Protein AF-A0A9E1MYN6-F1 (afdb_monomer)

Radius of gyration: 14.88 Å; Cα contacts (8 Å, |Δi|>4): 165; chains: 1; bounding box: 41×29×38 Å

Secondary structure (DSSP, 8-state):
--EEEEEEEESSSS--SS-SS-EEEEEPPPP--SS--------SSPPPPPTT-EEEEEEEE--BTTTB----EE---SSSTTS-EE-S-SSSSP--EEGGGGT--SEE----------

Structure (mmCIF, N/CA/C/O backbone):
data_AF-A0A9E1MYN6-F1
#
_entry.id   AF-A0A9E1MYN6-F1
#
loop_
_atom_site.group_PDB
_atom_site.id
_atom_site.type_symbol
_atom_site.label_atom_id
_atom_site.label_alt_id
_atom_site.label_comp_id
_atom_site.label_asym_id
_atom_site.label_entity_id
_atom_site.label_seq_id
_atom_site.pdbx_PDB_ins_code
_atom_site.Cartn_x
_atom_site.Cartn_y
_atom_site.Cartn_z
_atom_site.occupancy
_atom_site.B_iso_or_equiv
_atom_site.auth_seq_id
_atom_site.auth_comp_id
_atom_site.auth_asym_id
_atom_site.auth_atom_id
_atom_site.pdbx_PDB_model_num
ATOM 1 N N . MET A 1 1 ? 2.347 -3.613 -16.264 1.00 78.19 1 MET A N 1
ATOM 2 C CA . MET A 1 1 ? 3.220 -4.578 -15.548 1.00 78.19 1 MET A CA 1
ATOM 3 C C . MET A 1 1 ? 2.365 -5.424 -14.621 1.00 78.19 1 MET A C 1
ATOM 5 O O . MET A 1 1 ? 1.375 -4.904 -14.109 1.00 78.19 1 MET A O 1
ATOM 9 N N . ALA A 1 2 ? 2.727 -6.692 -14.403 1.00 85.44 2 ALA A N 1
ATOM 10 C CA . ALA A 1 2 ? 2.067 -7.493 -13.375 1.00 85.44 2 ALA A CA 1
ATOM 11 C C . ALA A 1 2 ? 2.371 -6.906 -11.991 1.00 85.44 2 ALA A C 1
ATOM 13 O O . ALA A 1 2 ? 3.502 -6.491 -11.726 1.00 85.44 2 ALA A O 1
ATOM 14 N N . HIS A 1 3 ? 1.365 -6.852 -11.130 1.00 89.94 3 HIS A N 1
ATOM 15 C CA . HIS A 1 3 ? 1.529 -6.373 -9.764 1.00 89.94 3 HIS A CA 1
ATOM 16 C C . HIS A 1 3 ? 0.575 -7.085 -8.818 1.00 89.94 3 HIS A C 1
ATOM 18 O O . HIS A 1 3 ? -0.497 -7.558 -9.202 1.00 89.94 3 HIS A O 1
ATOM 24 N N . ARG A 1 4 ? 0.998 -7.162 -7.564 1.00 93.69 4 ARG A N 1
ATOM 25 C CA . ARG A 1 4 ? 0.253 -7.758 -6.468 1.00 93.69 4 ARG A CA 1
ATOM 26 C C . ARG A 1 4 ? -0.240 -6.641 -5.565 1.00 93.69 4 ARG A C 1
ATOM 28 O O . ARG A 1 4 ? 0.545 -5.806 -5.124 1.00 93.69 4 ARG A O 1
ATOM 35 N N . VAL A 1 5 ? -1.538 -6.644 -5.296 1.00 94.38 5 VAL A N 1
ATOM 36 C CA . VAL A 1 5 ? -2.187 -5.678 -4.411 1.00 94.38 5 VAL A CA 1
ATOM 37 C C . VAL A 1 5 ? -2.603 -6.396 -3.136 1.00 94.38 5 VAL A C 1
ATOM 39 O O . VAL 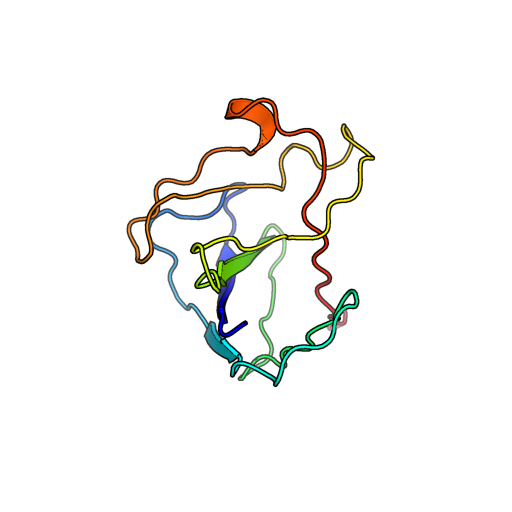A 1 5 ? -3.249 -7.444 -3.180 1.00 94.38 5 VAL A O 1
ATOM 42 N N . GLU A 1 6 ? -2.225 -5.835 -1.998 1.00 96.12 6 GLU A N 1
ATOM 43 C CA . GLU A 1 6 ? -2.673 -6.238 -0.672 1.00 96.12 6 GLU A CA 1
ATOM 44 C C . GLU A 1 6 ? -3.541 -5.141 -0.075 1.00 96.12 6 GLU A C 1
ATOM 46 O O . GLU A 1 6 ? -3.168 -3.972 -0.108 1.00 96.12 6 GLU A O 1
ATOM 51 N N . VAL A 1 7 ? -4.677 -5.513 0.507 1.00 96.88 7 VAL A N 1
ATOM 52 C CA . VAL A 1 7 ? -5.573 -4.572 1.181 1.00 96.88 7 VAL A CA 1
ATOM 53 C C . VAL A 1 7 ? -5.958 -5.126 2.541 1.00 96.88 7 VAL A C 1
ATOM 55 O O . VAL A 1 7 ? -6.365 -6.284 2.648 1.00 96.88 7 VAL A O 1
ATOM 58 N N . TRP A 1 8 ? -5.838 -4.301 3.579 1.00 97.06 8 TRP A N 1
ATOM 59 C CA . TRP A 1 8 ? -6.220 -4.662 4.943 1.00 97.06 8 TRP A CA 1
ATOM 60 C C . TRP A 1 8 ? -6.667 -3.433 5.745 1.00 97.06 8 TRP A C 1
ATOM 62 O O . TRP A 1 8 ? -6.344 -2.292 5.404 1.00 97.06 8 TRP A O 1
ATOM 72 N N . ALA A 1 9 ? -7.419 -3.677 6.819 1.00 96.81 9 ALA A N 1
ATOM 73 C CA . ALA A 1 9 ? -7.754 -2.673 7.827 1.00 96.81 9 ALA A CA 1
ATOM 74 C C . ALA A 1 9 ? -6.783 -2.778 9.009 1.00 96.81 9 ALA A C 1
ATOM 76 O O . ALA A 1 9 ? -6.330 -3.870 9.350 1.00 96.81 9 ALA A O 1
ATOM 77 N N . SER A 1 10 ? -6.477 -1.660 9.660 1.00 96.75 10 SER A N 1
ATOM 78 C CA . SER A 1 10 ? -5.822 -1.671 10.973 1.00 96.75 10 SER A CA 1
ATOM 79 C C . SER A 1 10 ? -6.163 -0.412 11.761 1.00 96.75 10 SER A C 1
ATOM 81 O O . SER A 1 10 ? -6.393 0.643 11.179 1.00 96.75 10 SER A O 1
ATOM 83 N N . SER A 1 11 ? -6.163 -0.500 13.089 1.00 96.38 11 SER A N 1
ATOM 84 C CA . SER A 1 11 ? -6.253 0.661 13.986 1.00 96.38 11 SER A CA 1
ATOM 85 C C . SER A 1 11 ? -4.917 1.395 14.163 1.00 96.38 11 SER A C 1
ATOM 87 O O . SER A 1 11 ? -4.876 2.487 14.734 1.00 96.38 11 SER A O 1
ATOM 89 N N . ASP A 1 12 ? -3.821 0.822 13.660 1.00 95.69 12 ASP A N 1
ATOM 90 C CA . ASP A 1 12 ? -2.519 1.475 13.644 1.00 95.69 12 ASP A CA 1
ATOM 91 C C . ASP A 1 12 ? -2.481 2.617 12.625 1.00 95.69 12 ASP A C 1
ATOM 93 O O . ASP A 1 12 ? -3.030 2.530 11.532 1.00 95.69 12 ASP A O 1
ATOM 97 N N . ILE A 1 13 ? -1.725 3.666 12.949 1.00 92.81 13 ILE A N 1
ATOM 98 C CA . ILE A 1 13 ? -1.477 4.807 12.049 1.00 92.81 13 ILE A CA 1
ATOM 99 C C . ILE A 1 13 ? -0.367 4.542 11.016 1.00 92.81 13 ILE A C 1
ATOM 101 O O . ILE A 1 13 ? -0.025 5.419 10.230 1.00 92.81 13 ILE A O 1
ATOM 105 N N . LYS A 1 14 ? 0.257 3.361 11.058 1.00 94.75 14 LYS A N 1
ATOM 106 C CA . LYS A 1 14 ? 1.306 2.920 10.131 1.00 94.75 14 LYS A CA 1
ATOM 107 C C . LYS A 1 14 ? 0.989 1.499 9.659 1.00 94.75 14 LYS A C 1
ATOM 109 O O . LYS A 1 14 ? 0.409 0.739 10.435 1.00 94.75 14 LYS A O 1
ATOM 114 N N . PRO A 1 15 ? 1.414 1.105 8.451 1.00 96.31 15 PRO A N 1
ATOM 115 C CA . PRO A 1 15 ? 1.200 -0.254 7.981 1.00 96.31 15 PRO A CA 1
ATOM 116 C C . PRO A 1 15 ? 1.926 -1.264 8.883 1.00 96.31 15 PRO A C 1
ATOM 118 O O . PRO A 1 15 ? 3.066 -1.048 9.314 1.00 96.31 15 PRO A O 1
ATOM 121 N N . ALA A 1 16 ? 1.253 -2.375 9.181 1.00 96.44 16 ALA A N 1
ATOM 122 C CA . ALA A 1 16 ? 1.811 -3.454 9.985 1.00 96.44 16 ALA A CA 1
ATOM 123 C C . ALA A 1 16 ? 2.918 -4.190 9.214 1.00 96.44 16 ALA A C 1
ATOM 125 O O . ALA A 1 16 ? 2.826 -4.386 8.002 1.00 96.44 16 ALA A O 1
ATOM 126 N N . ALA A 1 17 ? 3.960 -4.637 9.921 1.00 97.44 17 ALA A N 1
ATOM 127 C CA . ALA A 1 17 ? 5.006 -5.467 9.318 1.00 97.44 17 ALA A CA 1
ATOM 128 C C . ALA A 1 17 ? 4.449 -6.828 8.863 1.00 97.44 17 ALA A C 1
ATOM 130 O O . ALA A 1 17 ? 4.834 -7.338 7.819 1.00 97.44 17 ALA A O 1
ATOM 131 N N . THR A 1 18 ? 3.505 -7.389 9.616 1.00 97.69 18 THR A N 1
ATOM 132 C CA . THR A 1 18 ? 2.829 -8.649 9.289 1.00 97.69 18 THR A CA 1
ATOM 133 C C . THR A 1 18 ? 1.320 -8.416 9.364 1.00 97.69 18 THR A C 1
ATOM 135 O O . THR A 1 18 ? 0.730 -8.673 10.414 1.00 97.69 18 THR A O 1
ATOM 138 N N . PRO A 1 19 ? 0.703 -7.842 8.318 1.00 96.38 19 PRO A N 1
ATOM 139 C CA . PRO A 1 19 ? -0.726 -7.554 8.330 1.00 96.38 19 PRO A CA 1
ATOM 140 C C . PRO A 1 19 ? -1.546 -8.848 8.421 1.00 96.38 19 PRO A C 1
ATOM 142 O O . PRO A 1 19 ? -1.165 -9.884 7.871 1.00 96.38 19 PR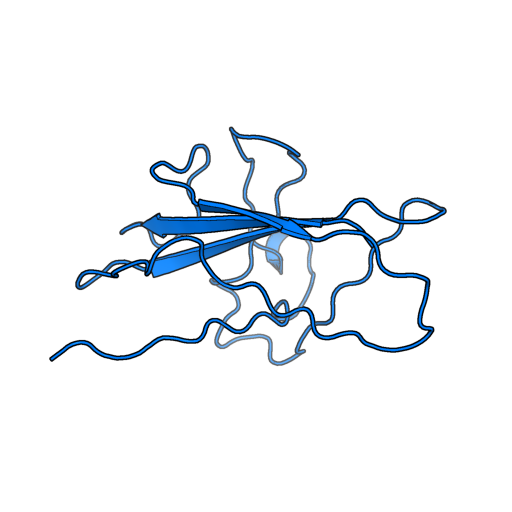O A O 1
ATOM 145 N N . THR A 1 20 ? -2.665 -8.792 9.140 1.00 95.12 20 THR A N 1
ATOM 146 C CA . THR A 1 20 ? -3.644 -9.883 9.249 1.00 95.12 20 THR A CA 1
ATOM 147 C C . THR A 1 20 ? -4.859 -9.588 8.375 1.00 95.12 20 THR A C 1
ATOM 149 O O . THR A 1 20 ? -5.047 -8.454 7.942 1.00 95.12 20 THR A O 1
ATOM 152 N N . ASP A 1 21 ? -5.664 -10.615 8.086 1.00 94.00 21 ASP A N 1
ATOM 153 C CA . ASP A 1 21 ? -6.917 -10.487 7.320 1.00 94.00 21 ASP A CA 1
ATOM 154 C C . ASP A 1 21 ? -6.746 -9.791 5.956 1.00 94.00 21 ASP A C 1
ATOM 156 O O . ASP A 1 21 ? -7.612 -9.061 5.473 1.00 94.00 21 ASP A O 1
ATOM 160 N N . VAL A 1 22 ? -5.593 -10.031 5.325 1.00 95.69 22 VAL A N 1
ATOM 161 C CA . VAL A 1 22 ? -5.202 -9.405 4.062 1.00 95.69 22 VAL A CA 1
ATOM 162 C C . VAL A 1 22 ? -6.011 -9.987 2.912 1.00 95.69 22 VAL A C 1
ATOM 164 O O . VAL A 1 22 ? -5.960 -11.188 2.637 1.00 95.69 22 VAL A O 1
ATOM 167 N N . GLN A 1 23 ? -6.689 -9.118 2.168 1.00 96.75 23 GLN A N 1
ATOM 168 C CA . GLN A 1 23 ? -7.162 -9.457 0.834 1.00 96.75 23 GLN A CA 1
ATOM 169 C C . GLN A 1 23 ? -6.004 -9.286 -0.148 1.00 96.75 23 GLN A C 1
ATOM 171 O O . GLN A 1 23 ? -5.387 -8.225 -0.201 1.00 96.75 23 GLN A O 1
ATOM 176 N N . VAL A 1 24 ? -5.714 -10.324 -0.936 1.00 95.81 24 VAL A N 1
ATOM 177 C CA . VAL A 1 24 ? -4.657 -10.308 -1.958 1.00 95.81 24 VAL A CA 1
ATOM 178 C C . VAL A 1 24 ? -5.294 -10.409 -3.340 1.00 95.81 24 VAL A C 1
ATOM 180 O O . V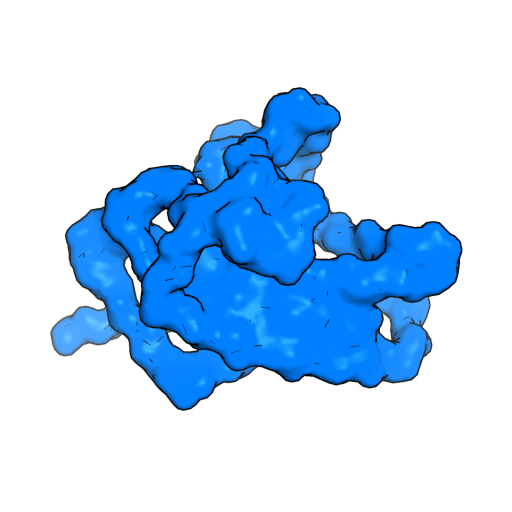AL A 1 24 ? -6.080 -11.320 -3.598 1.00 95.81 24 VAL A O 1
ATOM 183 N N . MET A 1 25 ? -4.934 -9.490 -4.230 1.00 95.50 25 MET A N 1
ATOM 184 C CA . MET A 1 25 ? -5.382 -9.445 -5.618 1.00 95.50 25 MET A CA 1
ATOM 185 C C . MET A 1 25 ? -4.165 -9.452 -6.539 1.00 95.50 25 MET A C 1
ATOM 187 O O . MET A 1 25 ? -3.149 -8.814 -6.262 1.00 95.50 25 MET A O 1
ATOM 191 N N . GLN A 1 26 ? -4.264 -10.207 -7.629 1.00 93.88 26 GLN A N 1
ATOM 192 C CA . GLN A 1 26 ? -3.237 -10.279 -8.662 1.00 93.88 26 GLN A CA 1
ATOM 193 C C . GLN A 1 26 ? -3.721 -9.497 -9.871 1.00 93.88 26 GLN A C 1
ATOM 195 O O . GLN A 1 26 ? -4.790 -9.791 -10.406 1.00 93.88 26 GLN A O 1
ATOM 200 N N . VAL A 1 27 ? -2.928 -8.531 -10.315 1.00 90.38 27 VAL A N 1
ATOM 201 C CA . VAL A 1 27 ? -3.180 -7.822 -11.561 1.00 90.38 27 VAL A CA 1
ATOM 202 C C . VAL A 1 27 ? -2.243 -8.371 -12.620 1.00 90.38 27 VAL A C 1
ATOM 204 O O . VAL A 1 27 ? -1.017 -8.319 -12.490 1.00 90.38 27 VAL A O 1
ATOM 207 N N . ALA A 1 28 ? -2.837 -8.931 -13.671 1.00 88.00 28 ALA A N 1
ATOM 208 C CA . ALA A 1 28 ? -2.093 -9.464 -14.798 1.00 88.00 28 ALA A CA 1
ATOM 209 C C . ALA A 1 28 ? -1.341 -8.347 -15.533 1.00 88.00 28 ALA A C 1
ATOM 211 O O . ALA A 1 28 ? -1.803 -7.208 -15.619 1.00 88.00 28 ALA A O 1
ATOM 212 N N . ALA A 1 29 ? -0.188 -8.687 -16.108 1.00 82.69 29 ALA A N 1
ATOM 213 C CA . ALA A 1 29 ? 0.452 -7.796 -17.060 1.00 82.69 29 ALA A CA 1
ATOM 214 C C . ALA A 1 29 ? -0.462 -7.614 -18.280 1.00 82.69 29 ALA A C 1
ATOM 216 O O . ALA A 1 29 ? -0.929 -8.589 -18.867 1.00 82.69 29 ALA A O 1
ATOM 217 N N . THR A 1 30 ? -0.701 -6.365 -18.653 1.00 78.56 30 THR A N 1
ATOM 218 C CA . THR A 1 30 ? -1.292 -5.978 -19.932 1.00 78.56 30 THR A CA 1
ATOM 219 C C . THR A 1 30 ? -0.176 -5.680 -20.930 1.00 78.56 30 THR A C 1
ATOM 221 O O . THR A 1 30 ? 0.913 -5.250 -20.533 1.00 78.56 30 THR A O 1
ATOM 224 N N . ASP A 1 31 ? -0.431 -5.918 -22.219 1.00 64.19 31 ASP A N 1
ATOM 225 C CA . ASP A 1 31 ? 0.508 -5.539 -23.276 1.00 64.19 31 ASP A CA 1
ATOM 226 C C . ASP A 1 31 ? 0.776 -4.028 -23.217 1.00 64.19 31 ASP A C 1
ATOM 228 O O . ASP A 1 31 ? -0.148 -3.226 -23.050 1.00 64.19 31 ASP A O 1
ATOM 232 N N . HIS A 1 32 ? 2.064 -3.673 -23.307 1.00 60.03 32 HIS A N 1
ATOM 233 C CA . HIS A 1 32 ? 2.603 -2.321 -23.162 1.00 60.03 32 HIS A CA 1
ATOM 234 C C . HIS A 1 32 ? 1.723 -1.262 -23.839 1.00 60.03 32 HIS A C 1
ATOM 236 O O . HIS A 1 32 ? 1.582 -1.248 -25.061 1.00 60.03 32 HIS A O 1
ATOM 242 N N . GLN A 1 33 ? 1.203 -0.322 -23.050 1.00 57.12 33 GLN A N 1
ATOM 243 C CA . GLN A 1 33 ? 0.786 0.976 -23.569 1.00 57.12 33 GLN A CA 1
ATOM 244 C C . GLN A 1 33 ? 1.788 2.022 -23.094 1.00 57.12 33 GLN A C 1
ATOM 246 O O . GLN A 1 33 ? 2.194 2.019 -21.937 1.00 57.12 33 GLN A O 1
ATOM 251 N N . GLU A 1 34 ? 2.192 2.909 -23.997 1.00 64.56 34 GLU A N 1
ATOM 252 C CA . GLU A 1 34 ? 3.182 3.970 -23.758 1.00 64.56 34 GLU A CA 1
ATOM 253 C C . GLU A 1 34 ? 2.654 5.114 -22.859 1.00 64.56 34 GLU A C 1
ATOM 255 O O . GLU A 1 34 ? 3.299 6.150 -22.743 1.00 64.56 34 GLU A O 1
ATOM 260 N N . ASN A 1 35 ? 1.492 4.937 -22.217 1.00 73.81 35 ASN A N 1
ATOM 261 C CA . ASN A 1 35 ? 0.756 5.972 -21.489 1.00 73.81 35 ASN A CA 1
ATOM 262 C C . ASN A 1 35 ? 0.499 5.583 -20.028 1.00 73.81 35 ASN A C 1
ATOM 264 O O . ASN A 1 35 ? 0.496 4.398 -19.685 1.00 73.81 35 ASN A O 1
ATOM 268 N N . ASP A 1 36 ? 0.189 6.586 -19.201 1.00 78.31 36 ASP A N 1
ATOM 269 C CA . ASP A 1 36 ? -0.339 6.394 -17.849 1.00 78.31 36 ASP A CA 1
ATOM 270 C C . ASP A 1 36 ? -1.562 5.469 -17.887 1.00 78.31 36 ASP A C 1
ATOM 272 O O . ASP A 1 36 ? -2.529 5.712 -18.616 1.00 78.31 36 ASP A O 1
ATOM 276 N N . GLN A 1 37 ? -1.517 4.396 -17.097 1.00 80.00 37 GLN A N 1
ATOM 277 C CA . GLN A 1 37 ? -2.620 3.453 -16.975 1.00 80.00 37 GLN A CA 1
ATOM 278 C C . GLN A 1 37 ? -3.215 3.510 -15.578 1.00 80.00 37 GLN A C 1
ATOM 280 O O . GLN A 1 37 ? -2.516 3.357 -14.578 1.00 80.00 37 GLN A O 1
ATOM 285 N N . TRP A 1 38 ? -4.535 3.660 -15.537 1.00 85.19 38 TRP A N 1
ATOM 286 C CA . TRP A 1 38 ? -5.320 3.426 -14.338 1.00 85.19 38 TRP A CA 1
ATOM 287 C C . TRP A 1 38 ? -5.699 1.953 -14.280 1.00 85.19 38 TRP A C 1
ATOM 289 O O . TRP A 1 38 ? -6.226 1.398 -15.246 1.00 85.19 38 TRP A O 1
ATOM 299 N N . VAL A 1 39 ? -5.418 1.327 -13.144 1.00 87.50 39 VAL A N 1
ATOM 300 C CA . VAL A 1 39 ? -5.775 -0.062 -12.880 1.00 87.50 39 VAL A CA 1
ATOM 301 C C . VAL A 1 39 ? -6.835 -0.068 -11.796 1.00 87.50 39 VAL A C 1
ATOM 303 O O . VAL A 1 39 ? -6.582 0.349 -10.669 1.00 87.50 39 VAL A O 1
ATOM 306 N N . GLU A 1 40 ? -8.020 -0.559 -12.141 1.00 91.44 40 GLU A N 1
ATOM 307 C CA . GLU A 1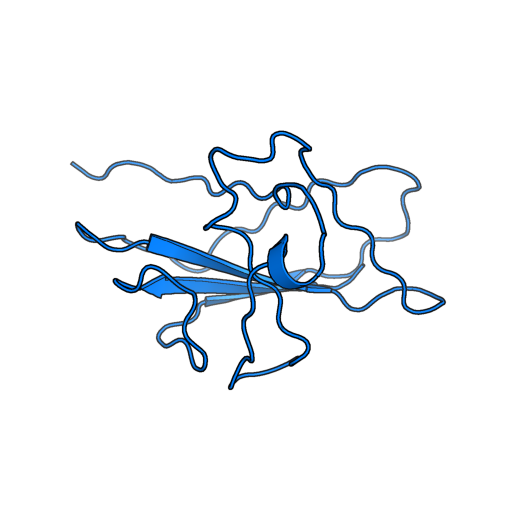 40 ? -9.092 -0.767 -11.176 1.00 91.44 40 GLU A CA 1
ATOM 308 C C . GLU A 1 40 ? -9.026 -2.195 -10.628 1.00 91.44 40 GLU A C 1
ATOM 310 O O . GLU A 1 40 ? -8.977 -3.169 -11.384 1.00 91.44 40 GLU A O 1
ATOM 315 N N . VAL A 1 41 ? -9.030 -2.319 -9.300 1.00 92.12 41 VAL A N 1
ATOM 316 C CA . VAL A 1 41 ? -9.052 -3.604 -8.600 1.00 92.12 41 VAL A CA 1
ATOM 317 C C . VAL A 1 41 ? -10.281 -3.653 -7.705 1.00 92.12 41 VAL A C 1
ATOM 319 O O . VAL A 1 41 ? -10.457 -2.816 -6.821 1.00 92.12 41 VAL A O 1
ATOM 322 N N . ILE A 1 42 ? -11.126 -4.660 -7.919 1.00 93.31 42 ILE A N 1
ATOM 323 C CA . ILE A 1 42 ? -12.318 -4.900 -7.105 1.00 93.31 42 ILE A CA 1
ATOM 324 C C . ILE A 1 42 ? -11.943 -5.843 -5.959 1.00 93.31 42 ILE A C 1
ATOM 326 O O . ILE A 1 42 ? -11.396 -6.921 -6.194 1.00 93.31 42 ILE A O 1
ATOM 330 N N . LEU A 1 43 ? -12.254 -5.452 -4.719 1.00 92.94 43 LEU A N 1
ATOM 331 C CA . LEU A 1 43 ? -12.045 -6.310 -3.549 1.00 92.94 43 LEU A CA 1
ATOM 332 C C . LEU A 1 43 ? -12.902 -7.580 -3.648 1.00 92.94 43 LEU A C 1
ATOM 334 O O . LEU A 1 43 ? -14.080 -7.515 -3.999 1.00 92.94 43 LEU A O 1
ATOM 338 N N . ASN A 1 44 ? -12.338 -8.727 -3.258 1.00 91.38 44 ASN A N 1
ATOM 339 C CA . ASN A 1 44 ? -13.052 -10.012 -3.256 1.00 91.38 44 ASN A CA 1
ATOM 340 C C . ASN A 1 44 ? -14.266 -9.998 -2.315 1.00 91.38 44 ASN A C 1
ATOM 342 O O . ASN A 1 44 ? -15.250 -10.704 -2.532 1.00 91.38 44 ASN A O 1
ATOM 346 N N . SER A 1 45 ? -14.185 -9.198 -1.253 1.00 93.12 45 SER A N 1
ATOM 347 C CA . SER A 1 45 ? -15.284 -8.928 -0.334 1.00 93.12 45 SER A CA 1
ATOM 348 C C . SER A 1 45 ? -15.195 -7.488 0.180 1.00 93.12 45 SER A C 1
ATOM 350 O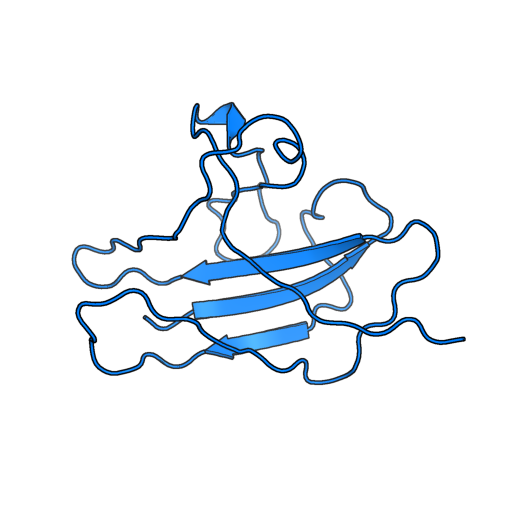 O . SER A 1 45 ? -14.084 -6.967 0.319 1.00 93.12 45 SER A O 1
ATOM 352 N N . PRO A 1 46 ? -16.326 -6.823 0.480 1.00 92.12 46 PRO A N 1
ATOM 353 C CA . PRO A 1 46 ? -16.293 -5.491 1.070 1.00 92.12 46 PRO A CA 1
ATOM 354 C C . PRO A 1 46 ? -15.494 -5.485 2.376 1.00 92.12 46 PRO A C 1
ATOM 356 O O . PRO A 1 46 ? -15.777 -6.265 3.285 1.00 92.12 46 PRO A O 1
ATOM 359 N N . LEU A 1 47 ? -14.515 -4.588 2.479 1.00 94.19 47 LEU A N 1
ATOM 360 C CA . LEU A 1 47 ? -13.783 -4.348 3.717 1.00 94.19 47 LEU A CA 1
ATOM 361 C C . LEU A 1 47 ? -14.527 -3.276 4.522 1.00 94.19 47 LEU A C 1
ATOM 363 O O . LEU A 1 47 ? -14.742 -2.163 4.040 1.00 94.19 47 LEU A O 1
ATOM 367 N N . ARG A 1 48 ? -14.952 -3.616 5.739 1.00 94.25 48 ARG A N 1
ATOM 368 C CA . ARG A 1 48 ? -15.612 -2.674 6.646 1.00 94.25 48 ARG A CA 1
ATOM 369 C C . ARG A 1 48 ? -14.565 -2.066 7.568 1.00 94.25 48 ARG A C 1
ATOM 371 O O . ARG A 1 48 ? -13.865 -2.809 8.239 1.00 94.25 48 ARG A O 1
ATOM 378 N N . LEU A 1 49 ? -14.494 -0.738 7.595 1.00 94.69 49 LEU A N 1
ATOM 379 C CA . LEU A 1 49 ? -13.691 -0.005 8.569 1.00 94.69 49 LEU A CA 1
ATOM 380 C C . LEU A 1 49 ? -14.563 0.369 9.764 1.00 94.69 49 LEU A C 1
ATOM 382 O O . LEU A 1 49 ? -15.636 0.958 9.600 1.00 94.69 49 LEU A O 1
ATOM 386 N N . GLU A 1 50 ? -14.090 0.052 10.957 1.00 95.06 50 GLU A N 1
ATOM 387 C CA . GLU A 1 50 ? -14.644 0.556 12.203 1.00 95.06 50 GLU A CA 1
ATOM 388 C C . GLU A 1 50 ? -14.066 1.935 12.547 1.00 95.06 50 GLU A C 1
ATOM 390 O O . GLU A 1 50 ? -13.092 2.427 11.970 1.00 95.06 50 GLU A O 1
ATOM 395 N N . LYS A 1 51 ? -14.686 2.609 13.521 1.00 94.75 51 LYS A N 1
ATOM 396 C CA . LYS A 1 51 ? -14.207 3.917 13.976 1.00 94.75 51 LYS A CA 1
ATOM 397 C C . LYS A 1 51 ? -12.769 3.810 14.498 1.00 94.75 51 LYS A C 1
ATOM 399 O O . LYS A 1 51 ? -12.523 3.139 15.496 1.00 94.75 51 LYS A O 1
ATOM 404 N N . GLY A 1 52 ? -11.871 4.591 13.898 1.00 95.00 52 GLY A N 1
ATOM 405 C CA . GLY A 1 52 ? -10.455 4.639 14.271 1.00 95.00 52 GLY A CA 1
ATOM 406 C C . GLY A 1 52 ? -9.577 3.651 13.504 1.00 95.00 52 GLY A C 1
ATOM 407 O O . GLY A 1 52 ? -8.375 3.635 13.743 1.00 95.00 52 GLY A O 1
ATOM 408 N N . GLU A 1 53 ? -10.151 2.867 12.590 1.00 96.06 53 GLU A N 1
ATOM 409 C CA . GLU A 1 53 ? -9.390 2.057 11.644 1.00 96.06 53 GLU A CA 1
ATOM 410 C C . GLU A 1 53 ? -9.052 2.839 10.373 1.00 96.06 53 GLU A C 1
ATOM 412 O O . GLU A 1 53 ? -9.778 3.738 9.939 1.00 96.06 53 GLU A O 1
ATOM 417 N N . TYR A 1 54 ? -7.939 2.450 9.767 1.00 94.94 54 TYR A N 1
ATOM 418 C CA . TYR A 1 54 ? -7.413 2.951 8.512 1.00 94.94 54 TYR A CA 1
ATOM 419 C C . TYR A 1 54 ? -7.395 1.821 7.487 1.00 94.94 54 TYR A C 1
ATOM 421 O O . TYR A 1 54 ? -7.128 0.661 7.814 1.00 94.94 54 TYR A O 1
ATOM 429 N N . LEU A 1 55 ? -7.646 2.184 6.232 1.00 95.31 55 LEU A N 1
ATOM 430 C CA . LEU A 1 55 ? -7.393 1.322 5.090 1.00 95.31 55 LEU A CA 1
ATOM 431 C C . LEU A 1 55 ? -5.921 1.427 4.702 1.00 95.31 55 LEU A C 1
ATOM 433 O O . LEU A 1 55 ? -5.423 2.527 4.460 1.00 95.31 55 LEU A O 1
ATOM 437 N N . PHE A 1 56 ? -5.258 0.287 4.570 1.00 96.25 56 PHE A N 1
ATOM 438 C CA . PHE A 1 56 ? -3.927 0.202 3.994 1.00 96.25 56 PHE A CA 1
ATOM 439 C C . PHE A 1 56 ? -3.987 -0.552 2.674 1.00 96.25 56 PHE A C 1
ATOM 441 O O . PHE A 1 56 ? -4.653 -1.584 2.567 1.00 96.25 56 PHE A O 1
ATOM 448 N N . VAL A 1 57 ? -3.272 -0.026 1.680 1.00 95.88 57 VAL A N 1
ATOM 449 C CA . VAL A 1 57 ? -3.096 -0.671 0.382 1.00 95.88 57 VAL A CA 1
ATOM 450 C C . VAL A 1 57 ? -1.605 -0.796 0.099 1.00 95.88 57 VAL A C 1
ATOM 452 O O . VAL A 1 57 ? -0.897 0.204 -0.007 1.00 95.88 57 VAL A O 1
ATOM 455 N N . GLY A 1 58 ? -1.127 -2.034 0.021 1.00 94.62 58 GLY A N 1
ATOM 456 C CA . GLY A 1 58 ? 0.228 -2.379 -0.387 1.00 94.62 58 GLY A CA 1
ATOM 457 C C . GLY A 1 58 ? 0.247 -2.777 -1.856 1.00 94.62 58 GLY A C 1
ATOM 458 O O . GLY A 1 58 ? -0.607 -3.543 -2.299 1.00 94.62 58 GLY A O 1
ATOM 459 N N . ILE A 1 59 ? 1.217 -2.271 -2.614 1.00 93.81 59 ILE A N 1
ATOM 460 C CA . ILE A 1 59 ? 1.404 -2.628 -4.021 1.00 93.81 59 ILE A CA 1
ATOM 461 C C . ILE A 1 59 ? 2.841 -3.101 -4.210 1.00 93.81 59 ILE A C 1
ATOM 463 O O . ILE A 1 59 ? 3.788 -2.366 -3.942 1.00 93.81 59 ILE A O 1
ATOM 467 N N . GLU A 1 60 ? 2.994 -4.323 -4.703 1.00 92.75 60 GLU A N 1
ATOM 468 C CA . GLU A 1 60 ? 4.254 -4.847 -5.216 1.00 92.75 60 GLU A CA 1
ATOM 469 C C . GLU A 1 60 ? 4.180 -4.845 -6.742 1.00 92.75 60 GLU A C 1
ATOM 471 O O . GLU A 1 60 ? 3.329 -5.514 -7.328 1.00 92.75 60 GLU A O 1
ATOM 476 N N . MET A 1 61 ? 5.080 -4.114 -7.396 1.00 87.12 61 MET A N 1
ATOM 477 C CA . MET A 1 61 ? 5.215 -4.142 -8.849 1.00 87.12 61 MET A CA 1
ATOM 478 C C . MET A 1 61 ? 6.506 -4.855 -9.230 1.00 87.12 61 MET A C 1
ATOM 480 O O . MET A 1 61 ? 7.592 -4.430 -8.836 1.00 87.12 61 MET A O 1
ATOM 484 N N . ALA A 1 62 ? 6.396 -5.895 -10.053 1.00 79.31 62 ALA A N 1
ATOM 485 C CA . ALA A 1 62 ? 7.555 -6.447 -10.734 1.00 79.31 62 ALA A CA 1
ATOM 486 C C . ALA A 1 62 ? 7.901 -5.517 -11.905 1.00 79.31 62 ALA A C 1
ATOM 488 O O . ALA A 1 62 ? 7.095 -5.351 -12.825 1.00 79.31 62 ALA A O 1
ATOM 489 N N . GLY A 1 63 ? 9.068 -4.871 -11.850 1.00 73.69 63 GLY A N 1
ATOM 490 C CA . GLY A 1 63 ? 9.542 -4.022 -12.940 1.00 73.69 63 GLY A CA 1
ATOM 491 C C . GLY A 1 63 ? 9.622 -4.790 -14.261 1.00 73.69 63 GLY A C 1
ATOM 492 O O . GLY A 1 63 ? 9.929 -5.980 -14.286 1.00 73.69 63 GLY A O 1
ATOM 493 N N . SER A 1 64 ? 9.347 -4.107 -15.371 1.00 70.12 64 SER A N 1
ATOM 494 C CA . SER A 1 64 ? 9.709 -4.594 -16.708 1.00 70.12 64 SER A CA 1
ATOM 495 C C . SER A 1 64 ? 11.021 -3.939 -17.148 1.00 70.12 64 SER A C 1
ATOM 497 O O . SER A 1 64 ? 11.354 -2.856 -16.677 1.00 70.12 64 SER A O 1
ATOM 499 N N . HIS A 1 65 ? 11.794 -4.621 -17.996 1.00 58.16 65 HIS A N 1
ATOM 500 C CA . HIS A 1 65 ? 13.199 -4.318 -18.301 1.00 58.16 65 HIS A CA 1
ATOM 501 C C . HIS A 1 65 ? 13.555 -2.814 -18.404 1.00 58.16 65 HIS A C 1
ATOM 503 O O . 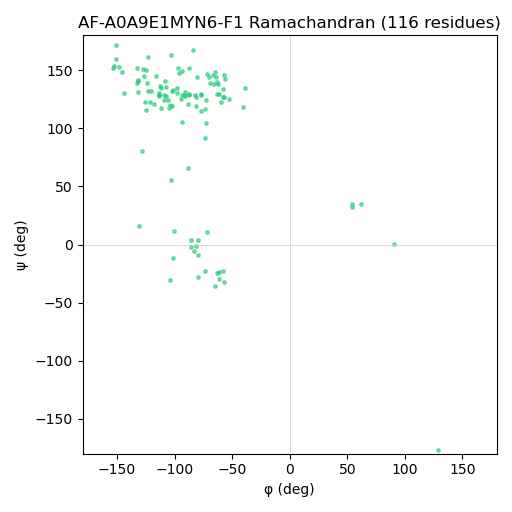HIS A 1 65 ? 12.870 -2.081 -19.120 1.00 58.16 65 HIS A O 1
ATOM 509 N N . PRO A 1 66 ? 14.672 -2.370 -17.793 1.00 59.62 66 PRO A N 1
ATOM 510 C CA . PRO A 1 66 ? 15.626 -3.139 -16.983 1.00 59.62 66 PRO A CA 1
ATOM 511 C C . PRO A 1 66 ? 15.230 -3.185 -15.492 1.00 59.62 66 PRO A C 1
ATOM 513 O O . PRO A 1 66 ? 15.931 -2.627 -14.657 1.00 59.62 66 PRO A O 1
ATOM 516 N N . ASP A 1 67 ? 14.110 -3.841 -15.163 1.00 70.25 67 ASP A N 1
ATOM 517 C CA . ASP A 1 67 ? 13.524 -3.947 -13.814 1.00 70.25 67 ASP A CA 1
ATOM 518 C C . ASP A 1 67 ? 13.105 -2.599 -13.211 1.00 70.25 67 ASP A C 1
ATOM 520 O O . ASP A 1 67 ? 13.175 -2.378 -12.003 1.00 70.25 67 ASP A O 1
ATOM 524 N N . VAL A 1 68 ? 12.635 -1.684 -14.061 1.00 76.25 68 VAL A N 1
ATOM 525 C CA . VAL A 1 68 ? 12.134 -0.381 -13.621 1.00 76.25 68 VAL A CA 1
ATOM 526 C C . VAL A 1 68 ? 10.613 -0.406 -13.614 1.00 76.25 68 VAL A C 1
ATOM 528 O O . VAL A 1 68 ? 9.973 -0.831 -14.576 1.00 76.25 68 VAL A O 1
ATOM 531 N N . ALA A 1 69 ? 10.032 0.079 -12.521 1.00 79.44 69 ALA A N 1
ATOM 532 C CA . ALA A 1 69 ? 8.618 0.394 -12.436 1.00 79.44 69 ALA A CA 1
ATOM 533 C C . ALA A 1 69 ? 8.458 1.864 -12.044 1.00 79.44 69 ALA A C 1
ATOM 535 O O . ALA A 1 69 ? 9.092 2.334 -11.099 1.00 79.44 69 ALA A O 1
ATOM 536 N N . CYS A 1 70 ? 7.608 2.585 -12.771 1.00 82.25 70 CYS A N 1
ATOM 537 C CA . CYS A 1 70 ? 7.264 3.967 -12.461 1.00 82.25 70 CYS A CA 1
ATOM 538 C C . CYS A 1 70 ? 5.886 3.998 -11.798 1.00 82.25 70 CYS A C 1
ATOM 540 O O . CYS A 1 70 ? 4.949 3.387 -12.307 1.00 82.25 70 CYS A O 1
ATOM 542 N N . MET A 1 71 ? 5.763 4.721 -10.685 1.00 83.56 71 MET A N 1
ATOM 543 C CA . MET A 1 71 ? 4.469 5.081 -10.103 1.00 83.56 71 MET A CA 1
ATOM 544 C C . MET A 1 71 ? 4.224 6.564 -10.312 1.00 83.56 71 MET A C 1
ATOM 546 O O . MET A 1 71 ? 5.139 7.374 -10.149 1.00 83.56 71 MET A O 1
ATOM 550 N N . LEU A 1 72 ? 2.981 6.915 -10.625 1.00 88.50 72 LEU A N 1
ATOM 551 C CA . LEU A 1 72 ? 2.560 8.305 -10.627 1.00 88.50 72 LEU A CA 1
ATOM 552 C C . LEU A 1 72 ? 2.532 8.834 -9.186 1.00 88.50 72 LEU A C 1
ATOM 554 O O . LEU A 1 72 ? 2.098 8.139 -8.262 1.00 88.50 72 LEU A O 1
ATOM 558 N N . MET A 1 73 ? 2.994 10.071 -9.000 1.00 88.25 73 MET A N 1
ATOM 559 C CA . MET A 1 73 ? 2.992 10.750 -7.706 1.00 88.25 73 MET A CA 1
ATOM 560 C C . MET A 1 73 ? 2.435 12.170 -7.825 1.00 88.25 73 MET A C 1
ATOM 562 O O . MET A 1 73 ? 2.779 12.902 -8.752 1.00 88.25 73 MET A O 1
ATOM 566 N N . CYS A 1 74 ? 1.630 12.585 -6.848 1.00 87.38 74 CYS A N 1
ATOM 567 C CA . CYS A 1 74 ? 1.216 13.976 -6.674 1.00 87.38 74 CYS A CA 1
ATOM 568 C C . CYS A 1 74 ? 2.253 14.727 -5.827 1.00 87.38 74 CYS A C 1
ATOM 570 O O . CYS A 1 74 ? 2.599 14.283 -4.733 1.00 87.38 74 CYS A O 1
ATOM 572 N N . LEU A 1 75 ? 2.718 15.888 -6.302 1.00 79.81 75 LEU A N 1
ATOM 573 C CA . LEU A 1 75 ? 3.761 16.695 -5.644 1.00 79.81 75 LEU A CA 1
ATOM 574 C C . LEU A 1 75 ? 3.258 17.551 -4.464 1.00 79.81 75 LEU A C 1
ATOM 576 O O . LEU A 1 75 ? 4.032 18.315 -3.893 1.00 79.81 75 LEU A O 1
ATOM 580 N N . GLU A 1 76 ? 1.984 17.446 -4.085 1.00 71.31 76 GLU A N 1
ATOM 581 C CA . GLU A 1 76 ? 1.415 18.165 -2.937 1.00 71.31 76 GLU A CA 1
ATOM 582 C C . GLU A 1 76 ? 1.906 17.529 -1.628 1.00 71.31 76 GLU A C 1
ATOM 584 O O . GLU A 1 76 ? 1.376 16.536 -1.134 1.00 71.31 76 GLU A O 1
ATOM 589 N N . VAL A 1 77 ? 3.015 18.064 -1.126 1.00 60.69 77 VAL A N 1
ATOM 590 C CA . VAL A 1 77 ? 3.961 17.341 -0.267 1.00 60.69 77 VAL A CA 1
ATOM 591 C C . VAL A 1 77 ? 3.571 17.200 1.198 1.00 60.69 77 VAL A C 1
ATOM 593 O O . VAL A 1 77 ? 3.987 16.222 1.811 1.00 60.69 77 VAL A O 1
ATOM 596 N N . ASP A 1 78 ? 2.794 18.118 1.771 1.00 66.12 78 ASP A N 1
ATOM 597 C CA . ASP A 1 78 ? 2.777 18.232 3.237 1.00 66.12 78 ASP A CA 1
ATOM 598 C C . ASP A 1 78 ? 1.531 17.645 3.908 1.00 66.12 78 ASP A C 1
ATOM 600 O O . ASP A 1 78 ? 1.629 17.126 5.019 1.00 66.12 78 ASP A O 1
ATOM 604 N N . GLU A 1 79 ? 0.367 17.664 3.254 1.00 71.81 79 GLU A N 1
ATOM 605 C CA . GLU A 1 79 ? -0.890 17.269 3.912 1.00 71.81 79 GLU A CA 1
ATOM 606 C C . GLU A 1 79 ? -1.004 15.749 4.137 1.00 71.81 79 GLU A C 1
ATOM 608 O O . GLU A 1 79 ? -1.709 15.300 5.041 1.00 71.81 79 GLU A O 1
ATOM 613 N N . PHE A 1 80 ? -0.265 14.948 3.361 1.00 77.62 80 PHE A N 1
ATOM 614 C CA . PHE A 1 80 ? -0.371 13.483 3.368 1.00 77.62 80 PHE A CA 1
ATOM 615 C C . PHE A 1 80 ? 0.987 12.765 3.475 1.00 77.62 80 PHE A C 1
ATOM 617 O O . PHE A 1 80 ? 1.080 11.555 3.253 1.00 77.62 80 PHE A O 1
ATOM 624 N N . ALA A 1 81 ? 2.050 13.479 3.867 1.00 75.50 81 ALA A N 1
ATOM 625 C CA . ALA A 1 81 ? 3.403 12.923 4.002 1.00 75.50 81 ALA A CA 1
ATOM 626 C C . ALA A 1 81 ? 3.493 11.733 4.977 1.00 75.50 81 ALA A C 1
ATOM 628 O O . ALA A 1 81 ? 4.428 10.930 4.922 1.00 75.50 81 ALA A O 1
ATOM 629 N N . ASP A 1 82 ? 2.544 11.615 5.903 1.00 84.31 82 ASP A N 1
ATOM 6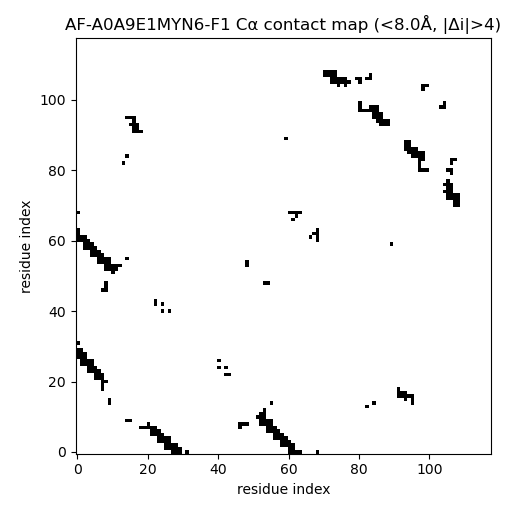30 C CA . ASP A 1 82 ? 2.456 10.526 6.866 1.00 84.31 82 ASP A CA 1
ATOM 631 C C . ASP A 1 82 ? 1.721 9.282 6.348 1.00 84.31 82 ASP A C 1
ATOM 633 O O . ASP A 1 82 ? 1.705 8.285 7.062 1.00 84.31 82 ASP A O 1
ATOM 637 N N . ARG A 1 83 ? 1.190 9.303 5.117 1.00 88.38 83 ARG A N 1
ATOM 638 C CA . ARG A 1 83 ? 0.415 8.198 4.524 1.00 88.38 83 ARG A CA 1
ATOM 639 C C . ARG A 1 83 ? 1.197 7.333 3.537 1.00 88.38 83 ARG A C 1
ATOM 641 O O . ARG A 1 83 ? 0.724 6.264 3.165 1.00 88.38 83 ARG A O 1
ATOM 648 N N . ASN A 1 84 ? 2.389 7.763 3.125 1.00 91.50 84 ASN A N 1
ATOM 649 C CA . ASN A 1 84 ? 3.165 7.086 2.087 1.00 91.50 84 ASN A CA 1
ATOM 650 C C . ASN A 1 84 ? 4.328 6.299 2.683 1.00 91.50 84 ASN A C 1
ATOM 652 O O . ASN A 1 84 ? 5.256 6.873 3.264 1.00 91.50 84 ASN A O 1
ATOM 656 N N . TYR A 1 85 ? 4.291 4.984 2.489 1.00 94.38 85 TYR A N 1
ATOM 657 C CA . TYR A 1 85 ? 5.272 4.046 3.015 1.00 94.38 85 TYR A CA 1
ATOM 658 C C . TYR A 1 85 ? 5.879 3.200 1.897 1.00 94.38 85 TYR A C 1
ATOM 660 O O . TYR A 1 85 ? 5.232 2.909 0.898 1.00 94.38 85 TYR A O 1
ATOM 668 N N . TRP A 1 86 ? 7.125 2.784 2.096 1.00 94.12 86 TRP A N 1
ATOM 669 C CA . TRP A 1 86 ? 7.873 1.911 1.203 1.00 94.12 86 TRP A CA 1
ATOM 670 C C . TRP A 1 86 ? 8.522 0.781 1.991 1.00 94.12 86 TRP A C 1
ATOM 672 O O . TRP A 1 86 ? 9.040 1.002 3.087 1.00 94.12 86 TRP A O 1
ATOM 682 N N . SER A 1 87 ? 8.517 -0.424 1.430 1.00 95.25 87 SER A N 1
ATOM 683 C CA . SER A 1 87 ? 9.297 -1.552 1.925 1.00 95.25 87 SER A CA 1
ATOM 684 C C . SER A 1 87 ? 10.033 -2.201 0.761 1.00 95.25 87 SER A C 1
ATOM 686 O O . SER A 1 87 ? 9.483 -2.347 -0.323 1.00 95.25 87 SER A O 1
ATOM 688 N N . ASN A 1 88 ? 11.274 -2.624 1.004 1.00 92.50 88 ASN A N 1
ATOM 689 C CA . ASN A 1 88 ? 12.049 -3.424 0.050 1.00 92.50 88 ASN A CA 1
ATOM 690 C C . ASN A 1 88 ? 11.772 -4.936 0.175 1.00 92.50 88 ASN A C 1
ATOM 692 O O . ASN A 1 88 ? 12.457 -5.732 -0.463 1.00 92.50 88 ASN A O 1
ATOM 696 N N . ALA A 1 89 ? 10.840 -5.351 1.038 1.00 93.69 89 ALA A N 1
ATOM 697 C CA . ALA A 1 89 ? 10.469 -6.752 1.195 1.00 93.69 89 ALA A CA 1
ATOM 698 C C . ALA A 1 89 ? 9.311 -7.103 0.248 1.00 93.69 89 ALA A C 1
ATOM 700 O O . ALA A 1 89 ? 8.298 -6.411 0.229 1.00 93.69 89 ALA A O 1
ATOM 701 N N . THR A 1 90 ? 9.441 -8.206 -0.490 1.00 91.12 90 THR A N 1
ATOM 702 C CA . THR A 1 90 ? 8.396 -8.741 -1.387 1.00 91.12 90 THR A CA 1
ATOM 703 C C . THR A 1 90 ? 7.362 -9.606 -0.653 1.00 91.12 90 THR A C 1
ATOM 705 O O . THR A 1 90 ? 6.375 -10.050 -1.229 1.00 91.12 90 THR A O 1
ATOM 708 N N . SER A 1 91 ? 7.571 -9.861 0.640 1.00 91.69 91 SER A N 1
ATOM 709 C CA . SER A 1 91 ? 6.646 -10.598 1.500 1.00 91.69 91 SER A CA 1
ATOM 710 C C . SER A 1 91 ? 6.802 -10.170 2.955 1.00 91.69 91 SER A C 1
ATOM 712 O O . SER A 1 91 ? 7.897 -9.785 3.370 1.00 91.69 91 SER A O 1
ATOM 714 N N . ALA A 1 92 ? 5.740 -10.317 3.751 1.00 94.88 92 ALA A N 1
ATOM 715 C CA . ALA A 1 92 ? 5.813 -10.117 5.195 1.00 94.88 92 ALA A CA 1
ATOM 716 C C . ALA A 1 92 ? 6.898 -11.021 5.841 1.00 94.88 92 ALA A C 1
ATOM 718 O O . ALA A 1 92 ? 7.044 -12.180 5.441 1.00 94.88 92 ALA A O 1
ATOM 719 N N . PRO A 1 93 ? 7.640 -10.542 6.858 1.00 97.19 93 PRO A N 1
ATOM 720 C CA . PRO A 1 93 ? 7.484 -9.246 7.508 1.00 97.19 93 PRO A CA 1
ATOM 721 C C . PRO A 1 93 ? 8.053 -8.085 6.678 1.00 97.19 93 PRO A C 1
ATOM 723 O O . PRO A 1 93 ? 9.216 -8.088 6.279 1.00 97.19 93 PRO A O 1
ATOM 726 N N . TYR A 1 94 ? 7.235 -7.057 6.478 1.00 97.56 94 TYR A N 1
ATOM 727 C CA . TYR A 1 94 ? 7.591 -5.846 5.758 1.00 97.56 94 TYR A CA 1
ATOM 728 C C . TYR A 1 94 ? 8.382 -4.870 6.631 1.00 97.56 94 TYR A C 1
ATOM 730 O O . TYR A 1 94 ? 8.124 -4.684 7.822 1.00 97.56 94 TYR A O 1
ATOM 738 N N . SER A 1 95 ? 9.326 -4.188 5.996 1.00 96.38 95 SER A N 1
ATOM 739 C CA . SER A 1 95 ? 10.201 -3.166 6.573 1.00 96.38 95 SER A CA 1
ATOM 740 C C . SER A 1 95 ? 9.754 -1.750 6.191 1.00 96.38 95 SER A C 1
ATOM 742 O O . SER A 1 95 ? 10.517 -0.989 5.602 1.00 96.38 95 SER A O 1
ATOM 744 N N . TRP A 1 96 ? 8.497 -1.405 6.480 1.00 96.25 96 TRP A N 1
ATOM 745 C CA . TRP A 1 96 ? 7.916 -0.120 6.086 1.00 96.25 96 TRP A CA 1
ATOM 746 C C . TRP A 1 96 ? 8.689 1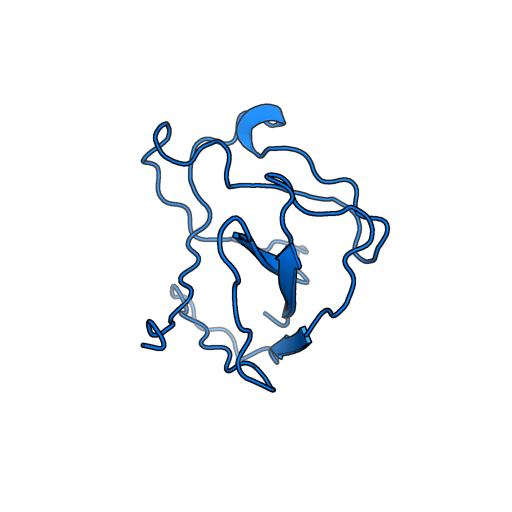.086 6.641 1.00 96.25 96 TRP A C 1
ATOM 748 O O . TRP A 1 96 ? 8.869 1.227 7.852 1.00 96.25 96 TRP A O 1
ATOM 758 N N . ALA A 1 97 ? 9.063 2.002 5.755 1.00 95.50 97 ALA A N 1
ATOM 759 C CA . ALA A 1 97 ? 9.603 3.320 6.064 1.00 95.50 97 ALA A CA 1
ATOM 760 C C . ALA A 1 97 ? 8.800 4.390 5.318 1.00 95.50 97 ALA A C 1
ATOM 762 O O . ALA A 1 97 ? 8.256 4.119 4.252 1.00 95.50 97 ALA A O 1
ATOM 763 N N . LYS A 1 98 ? 8.712 5.610 5.856 1.00 93.44 98 LYS A N 1
ATOM 764 C CA . LYS A 1 98 ? 8.056 6.714 5.138 1.00 93.44 98 LYS A CA 1
ATOM 765 C C . LYS A 1 98 ? 8.864 7.075 3.891 1.00 93.44 98 LYS A C 1
ATOM 767 O O . LYS A 1 98 ? 10.093 7.073 3.949 1.00 93.44 98 LYS A O 1
ATOM 772 N N . LEU A 1 99 ? 8.208 7.474 2.800 1.00 90.88 99 LEU A N 1
ATOM 773 C CA . LEU A 1 99 ? 8.918 7.951 1.598 1.00 90.88 99 LEU A CA 1
ATOM 774 C C . LEU A 1 99 ? 9.847 9.140 1.881 1.00 90.88 99 LEU A C 1
ATOM 776 O O . LEU A 1 99 ? 10.932 9.238 1.308 1.00 90.88 99 LEU A O 1
ATOM 780 N N . SER A 1 100 ? 9.476 9.993 2.837 1.00 88.88 100 SER A N 1
ATOM 781 C CA . SER A 1 100 ? 10.296 11.125 3.274 1.00 88.88 100 SER A CA 1
ATOM 782 C C . SER A 1 100 ? 11.654 10.716 3.856 1.00 88.88 100 SER A C 1
ATOM 784 O O . SER A 1 100 ? 12.601 11.496 3.779 1.00 88.88 100 SER A O 1
ATOM 786 N N . THR A 1 101 ? 11.807 9.485 4.362 1.00 91.56 101 THR A N 1
ATOM 787 C CA . THR A 1 101 ? 13.111 8.939 4.785 1.00 91.56 101 THR A CA 1
ATOM 788 C C . THR A 1 101 ? 14.098 8.824 3.618 1.00 91.56 101 THR A C 1
ATOM 790 O O . THR A 1 101 ? 15.306 8.887 3.833 1.00 91.56 101 THR A O 1
ATOM 793 N N . TYR A 1 102 ? 13.597 8.720 2.386 1.00 90.31 102 TYR A N 1
ATOM 794 C CA . TYR A 1 102 ? 14.392 8.647 1.159 1.00 90.31 102 TYR A CA 1
ATOM 795 C C . TYR A 1 102 ? 14.463 9.981 0.405 1.00 90.31 102 TYR A C 1
ATOM 797 O O . TYR A 1 102 ? 1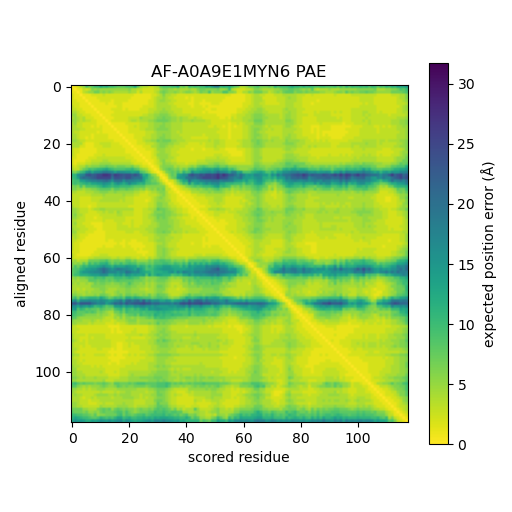4.906 10.005 -0.739 1.00 90.31 102 TYR A O 1
ATOM 805 N N . ALA A 1 103 ? 14.024 11.085 1.022 1.00 89.38 103 ALA A N 1
ATOM 806 C CA . ALA A 1 103 ? 13.909 12.394 0.376 1.00 89.38 103 ALA A CA 1
ATOM 807 C C . ALA A 1 103 ? 13.075 12.363 -0.922 1.00 89.38 103 ALA A C 1
ATOM 809 O O . ALA A 1 103 ? 13.346 13.123 -1.849 1.00 89.38 103 ALA A O 1
ATOM 810 N N . ILE A 1 104 ? 12.063 11.488 -0.983 1.00 87.44 104 ILE A N 1
ATOM 811 C CA . ILE A 1 104 ? 11.103 11.424 -2.089 1.00 87.44 104 ILE A CA 1
ATOM 812 C C . ILE A 1 104 ? 9.885 12.280 -1.702 1.00 87.44 104 ILE A C 1
ATOM 814 O O . ILE A 1 104 ? 9.115 11.866 -0.830 1.00 87.44 104 ILE A O 1
ATOM 818 N N . PRO A 1 105 ? 9.718 13.481 -2.291 1.00 82.94 105 PRO A N 1
ATOM 819 C CA . PRO A 1 105 ? 8.565 14.330 -2.034 1.00 82.94 105 PRO A CA 1
ATOM 820 C C . PRO A 1 105 ? 7.336 13.820 -2.795 1.00 82.94 105 PRO A C 1
ATOM 822 O O . PRO A 1 105 ? 7.391 13.629 -4.008 1.00 82.94 105 PRO A O 1
ATOM 825 N N . GLY A 1 106 ? 6.212 13.657 -2.099 1.00 84.56 106 GLY A N 1
ATOM 826 C CA . GLY A 1 106 ? 4.902 13.496 -2.726 1.00 84.56 106 GLY A CA 1
ATOM 827 C C . GLY A 1 106 ? 4.103 12.297 -2.234 1.00 84.56 106 GLY A C 1
ATOM 828 O O . GLY A 1 106 ? 4.518 11.555 -1.342 1.00 84.56 106 GLY A O 1
ATOM 829 N N . ASN A 1 107 ? 2.940 12.130 -2.855 1.00 87.75 107 ASN A N 1
ATOM 830 C CA . ASN A 1 107 ? 1.976 11.084 -2.547 1.00 87.75 107 ASN A CA 1
ATOM 831 C C . ASN A 1 107 ? 1.863 10.121 -3.716 1.00 87.75 107 ASN A C 1
ATOM 833 O O . ASN A 1 107 ? 1.665 10.561 -4.846 1.00 87.75 107 ASN A O 1
ATOM 837 N N . ILE A 1 108 ? 1.963 8.823 -3.442 1.00 89.31 108 ILE A N 1
ATOM 838 C CA . ILE A 1 108 ? 1.673 7.788 -4.433 1.00 89.31 108 ILE A CA 1
ATOM 839 C C . ILE A 1 108 ? 0.205 7.938 -4.833 1.00 89.31 108 ILE A C 1
ATOM 841 O O . ILE A 1 108 ? -0.667 8.034 -3.968 1.00 89.31 108 ILE A O 1
ATOM 845 N N . VAL A 1 109 ? -0.068 7.985 -6.138 1.00 88.69 109 VAL A N 1
ATOM 846 C CA . VAL A 1 109 ? -1.440 8.104 -6.636 1.00 88.69 109 VAL A CA 1
ATOM 847 C C . VAL A 1 109 ? -2.157 6.774 -6.436 1.00 88.69 109 VAL A C 1
ATOM 849 O O . VAL A 1 109 ? -1.912 5.804 -7.150 1.00 88.69 109 VAL A O 1
ATOM 852 N N . LEU A 1 110 ? -3.032 6.741 -5.434 1.00 89.06 110 LEU A N 1
ATOM 853 C CA . LEU A 1 110 ? -3.880 5.608 -5.100 1.00 89.06 110 LEU A CA 1
ATOM 854 C C . LEU A 1 110 ? -5.233 6.117 -4.622 1.00 89.06 110 LEU A C 1
ATOM 856 O O . LEU A 1 110 ? -5.309 6.958 -3.726 1.00 89.06 110 LEU A O 1
ATOM 860 N N . GLU A 1 111 ? -6.297 5.564 -5.189 1.00 90.12 111 GLU A N 1
ATOM 861 C CA . GLU A 1 111 ? -7.664 5.901 -4.820 1.00 90.12 111 GLU A CA 1
ATOM 862 C C . GLU A 1 111 ? -8.387 4.652 -4.325 1.00 90.12 111 GLU A C 1
ATOM 864 O O . GLU A 1 111 ? -8.340 3.593 -4.950 1.00 90.12 111 GLU A O 1
ATOM 869 N N . ALA A 1 112 ? -9.056 4.779 -3.182 1.00 91.19 112 ALA A N 1
ATOM 870 C CA . ALA A 1 112 ? -9.898 3.733 -2.628 1.00 91.19 112 ALA A CA 1
ATOM 871 C C . ALA A 1 112 ? -11.335 4.242 -2.542 1.00 91.19 112 ALA A C 1
ATOM 873 O O . ALA A 1 112 ? -11.625 5.233 -1.870 1.00 91.19 112 ALA A O 1
ATOM 874 N N . TYR A 1 113 ? -12.237 3.540 -3.219 1.00 92.38 113 TYR A N 1
ATOM 875 C CA . TYR A 1 113 ? -13.649 3.885 -3.278 1.00 92.38 113 TYR A CA 1
ATOM 876 C C . TYR A 1 113 ? -14.438 3.052 -2.270 1.00 92.38 113 TYR A C 1
ATOM 878 O O . TYR A 1 113 ? -14.321 1.829 -2.213 1.00 92.38 113 TYR A O 1
ATOM 886 N N . GLY A 1 114 ? -15.268 3.721 -1.475 1.00 89.62 114 GLY A N 1
ATOM 887 C CA . GLY A 1 114 ? -16.118 3.089 -0.475 1.00 89.62 114 GLY A CA 1
ATOM 888 C C . GLY A 1 114 ? -17.391 3.890 -0.234 1.00 89.62 114 GLY A C 1
ATOM 889 O O . GLY A 1 114 ? -17.549 5.007 -0.725 1.00 89.62 114 GLY A O 1
ATOM 890 N N . GLN A 1 115 ? -18.310 3.317 0.537 1.00 88.94 115 GLN A N 1
ATOM 891 C CA . GLN A 1 115 ? -19.554 3.971 0.935 1.00 88.94 115 GLN A CA 1
ATOM 892 C C . GLN A 1 115 ? -19.712 3.942 2.453 1.00 88.94 115 GLN A C 1
ATOM 894 O O . GLN A 1 115 ? -19.346 2.966 3.111 1.00 88.94 115 GLN A O 1
ATOM 899 N N . VAL A 1 116 ? -20.292 5.006 3.008 1.00 83.44 116 VAL A N 1
ATOM 900 C CA . VAL A 1 116 ? -20.663 5.042 4.424 1.00 83.44 116 VAL A CA 1
ATOM 901 C C . VAL A 1 116 ? -21.888 4.155 4.621 1.00 83.44 116 VAL A C 1
ATOM 903 O O . VAL A 1 116 ? -22.962 4.448 4.094 1.00 83.44 116 VAL A O 1
ATOM 906 N N . VAL A 1 117 ? -21.731 3.087 5.398 1.00 77.62 117 VAL A N 1
ATOM 907 C CA . VAL A 1 117 ? -22.852 2.250 5.835 1.00 77.62 117 VAL A CA 1
ATOM 908 C C . VAL A 1 117 ? -23.513 2.944 7.028 1.00 77.62 117 VAL A C 1
ATOM 910 O O . VAL A 1 117 ? -22.843 3.214 8.025 1.00 77.62 117 VAL A O 1
ATOM 913 N N . LYS A 1 118 ? -24.795 3.296 6.889 1.00 63.41 118 LYS A N 1
ATOM 914 C CA . LYS A 1 118 ? -25.611 3.924 7.941 1.00 63.41 118 LYS A CA 1
ATOM 915 C C . LYS A 1 118 ? -26.340 2.887 8.779 1.00 63.41 118 LYS A C 1
ATOM 917 O O . LYS A 1 118 ? -26.761 1.868 8.189 1.00 63.41 118 LYS A O 1
#

Mean predicted aligned error: 5.16 Å

Sequence (118 aa):
MAHRVEVWASSDIKPAATPTDVQVMQVAATDHQENDQWVEVILNSPLRLEKGEYLFVGIEMAGSHPDVACMLMCLEVDEFADRNYWSNATSAPYSWAKLSTYAIPGNIVLEAYGQVVK

pLDDT: mean 87.56, std 10.14, range [57.12, 97.69]

Solvent-accessible surface area (backbone atoms only — not comparable to full-atom values): 7879 Å² total; per-residue (Å²): 96,36,32,41,38,36,37,32,73,38,69,56,88,57,85,63,40,70,70,60,86,62,46,77,46,81,44,71,60,60,83,88,64,101,58,94,76,90,82,90,81,83,71,95,58,91,82,84,76,58,95,72,43,38,82,45,78,48,76,48,70,58,38,49,87,93,62,53,73,88,78,66,62,45,74,71,43,74,92,52,49,80,75,35,68,45,51,94,49,96,51,75,69,35,62,69,39,48,38,61,82,72,74,47,80,36,33,71,74,77,87,86,89,83,79,89,84,129

Foldseek 3Di:
DKKKKWKDKDLDLDDALADPPIQIDIDDDDDDDPDDDDDDDDTPDDDDDDPSMDMDMDMDDQADPVRDDDFDWDQPFDPCQSPAWDFPDPDGSTPIDGVVVVVDGTGGDDDDDDDDDD